Protein AF-A0A014NPX9-F1 (afdb_monomer_lite)

Organism: NCBI:txid69222

Foldseek 3Di:
DDDDDPVNVCVVVVVPDALVVLLVVLVVLLVPLVVQLVQLVVCCVVVVHVSVVSNVVSVVSNVSSVVSNVSSVVRNVVD

Sequence (79 aa):
MRELTFQEVTCVSGAGEDGGSLIATGALGLLVSIPVIVVGAILGIPTLGLGFVAMAAGIVGTALSGVAIISGIVQSSSS

Structure (mmCIF, N/CA/C/O backbone):
data_AF-A0A014NPX9-F1
#
_entry.id   AF-A0A014NPX9-F1
#
loop_
_atom_site.group_PDB
_atom_site.id
_atom_site.type_symbol
_atom_site.label_atom_id
_atom_site.label_alt_id
_atom_site.label_comp_id
_atom_site.label_asym_id
_atom_site.label_entity_id
_atom_site.label_seq_id
_atom_site.pdbx_PDB_ins_code
_atom_site.Cartn_x
_atom_site.Cartn_y
_atom_site.Cartn_z
_atom_site.occupancy
_atom_site.B_iso_or_equiv
_atom_site.auth_seq_id
_atom_site.auth_comp_id
_atom_site.auth_asym_id
_atom_site.auth_atom_id
_atom_site.pdbx_PDB_model_num
ATOM 1 N N . MET A 1 1 ? -1.381 30.202 17.206 1.00 47.75 1 MET A N 1
ATOM 2 C CA . MET A 1 1 ? -1.845 28.866 16.777 1.00 47.75 1 MET A CA 1
ATOM 3 C C . MET A 1 1 ? -3.280 28.727 17.246 1.00 47.75 1 MET A C 1
ATOM 5 O O . MET A 1 1 ? -3.547 29.102 18.378 1.00 47.75 1 MET A O 1
ATOM 9 N N . ARG A 1 2 ? -4.202 28.335 16.363 1.00 80.69 2 ARG A N 1
ATOM 10 C CA . ARG A 1 2 ? -5.613 28.118 16.717 1.00 80.69 2 ARG A CA 1
ATOM 11 C C . ARG A 1 2 ? -5.772 26.677 17.214 1.00 80.69 2 ARG A C 1
ATOM 13 O O . ARG A 1 2 ? -5.192 25.784 16.605 1.00 80.69 2 ARG A O 1
ATOM 20 N N . GLU A 1 3 ? -6.530 26.482 18.291 1.00 79.81 3 GLU A N 1
ATOM 21 C CA . GLU A 1 3 ? -6.893 25.158 18.815 1.00 79.81 3 GLU A CA 1
ATOM 22 C C . GLU A 1 3 ? -7.760 24.415 17.784 1.00 79.81 3 GLU A C 1
ATOM 24 O O . GLU A 1 3 ? -8.704 24.997 17.235 1.00 79.81 3 GLU A O 1
ATOM 29 N N . LEU A 1 4 ? -7.441 23.150 17.507 1.00 78.25 4 LEU A N 1
ATOM 30 C CA . LEU A 1 4 ? -8.278 22.291 16.671 1.00 78.25 4 LEU A CA 1
ATOM 31 C C . LEU A 1 4 ? -9.503 21.855 17.471 1.00 78.25 4 LEU A C 1
ATOM 33 O O . LEU A 1 4 ? -9.396 21.421 18.617 1.00 78.25 4 LEU A O 1
ATOM 37 N N . THR A 1 5 ? -10.677 21.958 16.862 1.00 84.00 5 THR A N 1
ATOM 38 C CA . THR A 1 5 ? -11.909 21.439 17.453 1.00 84.00 5 THR A CA 1
ATOM 39 C C . THR A 1 5 ? -11.892 19.911 17.457 1.00 84.00 5 THR A C 1
ATOM 41 O O . THR A 1 5 ? -11.240 19.278 16.625 1.00 84.00 5 THR A O 1
ATOM 44 N N . PHE A 1 6 ? -12.642 19.292 18.372 1.00 75.19 6 PHE A N 1
ATOM 45 C CA . PHE A 1 6 ? -12.701 17.829 18.495 1.00 75.19 6 PHE A CA 1
ATOM 46 C C . PHE A 1 6 ? -13.070 17.142 17.170 1.00 75.19 6 PHE A C 1
ATOM 48 O O . PHE A 1 6 ? -12.530 16.086 16.851 1.00 75.19 6 PHE A O 1
ATOM 55 N N . GLN A 1 7 ? -13.934 17.782 16.378 1.00 73.69 7 GLN A N 1
ATOM 56 C CA . GLN A 1 7 ? -14.381 17.310 15.069 1.00 73.69 7 GLN A CA 1
ATOM 57 C C . GLN A 1 7 ? -13.268 17.373 14.008 1.00 73.69 7 GLN A C 1
ATOM 59 O O . GLN A 1 7 ? -13.104 16.452 13.213 1.00 73.69 7 GLN A O 1
ATOM 64 N N . GLU A 1 8 ? -12.451 18.429 14.024 1.00 72.94 8 GLU A N 1
ATOM 65 C CA . GLU A 1 8 ? -11.277 18.536 13.151 1.00 72.94 8 GLU A CA 1
ATOM 66 C C . GLU A 1 8 ? -10.221 17.482 13.525 1.00 72.94 8 GLU A C 1
ATOM 68 O O . GLU A 1 8 ? -9.619 16.874 12.642 1.00 72.94 8 GLU A O 1
ATOM 73 N N . VAL A 1 9 ? -10.050 17.186 14.819 1.00 71.62 9 VAL A N 1
ATOM 74 C CA . VAL A 1 9 ? -9.150 16.118 15.287 1.00 71.62 9 VAL A CA 1
ATOM 75 C C . VAL A 1 9 ? -9.645 14.734 14.855 1.00 71.62 9 VAL A C 1
ATOM 77 O O . VAL A 1 9 ? -8.839 13.918 14.410 1.00 71.62 9 VAL A O 1
ATOM 80 N N . THR A 1 10 ? -10.949 14.453 14.932 1.00 66.31 10 THR A N 1
ATOM 81 C CA . THR A 1 10 ? -11.514 13.155 14.505 1.00 66.31 10 THR A CA 1
ATOM 82 C C . THR A 1 10 ? -11.387 12.945 12.998 1.00 66.31 10 THR A C 1
ATOM 84 O O . THR A 1 10 ? -10.997 11.859 12.575 1.00 66.31 10 THR A O 1
ATOM 87 N N . CYS A 1 11 ? -11.625 13.987 12.194 1.00 63.75 11 CYS A N 1
ATOM 88 C CA . CYS A 1 11 ? -11.449 13.931 10.740 1.00 63.75 11 CYS A CA 1
ATOM 89 C C . CYS A 1 11 ? -9.996 13.670 10.318 1.00 63.75 11 CYS A C 1
ATOM 91 O O . CYS A 1 11 ? -9.762 12.981 9.331 1.00 63.75 11 CYS A O 1
ATOM 93 N N . VAL A 1 12 ? -9.015 14.214 11.045 1.00 64.94 12 VAL A N 1
ATOM 94 C CA . VAL A 1 12 ? -7.591 14.051 10.703 1.00 64.94 12 VAL A CA 1
ATOM 95 C C . VAL A 1 12 ? -7.007 12.747 11.259 1.00 64.94 12 VAL A C 1
ATOM 97 O O . VAL A 1 12 ? -6.121 12.162 10.644 1.00 64.94 12 VAL A O 1
ATOM 100 N N . SER A 1 13 ? -7.491 12.278 12.411 1.00 64.12 13 SER A N 1
ATOM 101 C CA . SER A 1 13 ? -6.975 11.071 13.079 1.00 64.12 13 SER A CA 1
ATOM 102 C C . SER A 1 13 ? -7.584 9.762 12.579 1.00 64.12 13 SER A C 1
ATOM 104 O O . SER A 1 13 ? -7.075 8.699 12.922 1.00 64.12 13 SER A O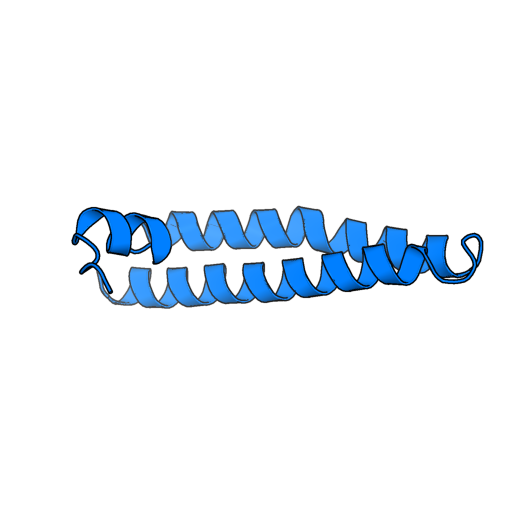 1
ATOM 106 N N . GLY A 1 14 ? -8.682 9.813 11.820 1.00 57.84 14 GLY A N 1
ATOM 107 C CA . GLY A 1 14 ? -9.439 8.610 11.464 1.00 57.84 14 GLY A CA 1
ATOM 108 C C . GLY A 1 14 ? -10.169 7.980 12.656 1.00 57.84 14 GLY A C 1
ATOM 109 O O . GLY A 1 14 ? -10.710 6.888 12.536 1.00 57.84 14 GLY A O 1
ATOM 110 N N . ALA A 1 15 ? -10.234 8.666 13.806 1.00 58.47 15 ALA A N 1
ATOM 111 C CA . ALA A 1 15 ? -10.891 8.167 15.015 1.00 58.47 15 ALA A CA 1
ATOM 112 C C . ALA A 1 15 ? -12.423 8.027 14.888 1.00 58.47 15 ALA A C 1
ATOM 114 O O . ALA A 1 15 ? -13.061 7.538 15.815 1.00 58.47 15 ALA A O 1
ATOM 115 N N . GLY A 1 16 ? -13.010 8.475 13.772 1.00 59.75 16 GLY A N 1
ATOM 116 C CA . GLY A 1 16 ? -14.429 8.299 13.453 1.00 59.75 16 GLY A CA 1
ATOM 117 C C . GLY A 1 16 ? -14.753 7.079 12.584 1.00 59.75 16 GLY A C 1
ATOM 118 O O . GLY A 1 16 ? -15.928 6.853 12.314 1.00 59.75 16 GLY A O 1
ATOM 119 N N . GLU A 1 17 ? -13.754 6.323 12.121 1.00 65.62 17 GLU A N 1
ATOM 120 C CA . GLU A 1 17 ? -13.970 5.108 11.329 1.00 65.62 17 GLU A CA 1
ATOM 121 C C . GLU A 1 17 ? -13.986 3.868 12.231 1.00 65.62 17 GLU A C 1
ATOM 123 O O . GLU A 1 17 ? -13.186 3.764 13.159 1.00 65.62 17 GLU A O 1
ATOM 128 N N . ASP A 1 18 ? -14.866 2.905 11.942 1.00 76.19 18 ASP A N 1
ATOM 129 C CA . ASP A 1 18 ? -14.830 1.598 12.600 1.00 76.19 18 ASP A CA 1
ATOM 130 C C . ASP A 1 18 ? -13.540 0.856 12.222 1.00 76.19 18 ASP A C 1
ATOM 132 O O . ASP A 1 18 ? -13.100 0.891 11.068 1.00 76.19 18 ASP A O 1
ATOM 136 N N . GLY A 1 19 ? -12.958 0.103 13.160 1.00 77.38 19 GLY A N 1
ATOM 137 C CA . GLY A 1 19 ? -11.691 -0.600 12.926 1.00 77.38 19 GLY A CA 1
ATOM 138 C C . GLY A 1 19 ? -11.722 -1.555 11.719 1.00 77.38 19 GLY A C 1
ATOM 139 O O . GLY A 1 19 ? -10.721 -1.701 11.015 1.00 77.38 19 GLY A O 1
ATOM 140 N N . GLY A 1 20 ? -12.891 -2.122 11.396 1.00 80.12 20 GLY A N 1
ATOM 141 C CA . GLY A 1 20 ? -13.107 -2.899 10.171 1.00 80.12 20 GLY A CA 1
ATOM 142 C C . GLY A 1 20 ? -12.990 -2.082 8.873 1.00 80.12 20 GLY A C 1
ATOM 143 O O . GLY A 1 20 ? -12.456 -2.591 7.885 1.00 80.12 20 GLY A O 1
ATOM 144 N N . SER A 1 21 ? -13.421 -0.814 8.871 1.00 84.06 21 SER A N 1
ATOM 145 C CA . SER A 1 21 ? -13.288 0.110 7.729 1.00 84.06 21 SER A CA 1
ATOM 146 C C . SER A 1 21 ? -11.824 0.450 7.455 1.00 84.06 21 SER A C 1
ATOM 148 O O . SER A 1 21 ? -11.370 0.411 6.309 1.00 84.06 21 SER A O 1
ATOM 150 N N . LEU A 1 22 ? -11.043 0.691 8.512 1.00 84.44 22 LEU A N 1
ATOM 151 C CA . LEU A 1 22 ? -9.610 0.976 8.397 1.00 84.44 22 LEU A CA 1
ATOM 152 C C . LEU A 1 22 ? -8.829 -0.215 7.823 1.00 84.44 22 LEU A C 1
ATOM 154 O O . LEU A 1 22 ? -7.956 -0.036 6.969 1.00 84.44 22 LEU A O 1
ATOM 158 N N . ILE A 1 23 ? -9.182 -1.440 8.227 1.00 86.88 23 ILE A N 1
ATOM 159 C CA . ILE A 1 23 ? -8.594 -2.667 7.668 1.00 86.88 23 ILE A CA 1
ATOM 160 C C . ILE A 1 23 ? -8.954 -2.809 6.185 1.00 86.88 23 ILE A C 1
ATOM 162 O O . ILE A 1 23 ? -8.074 -3.081 5.365 1.00 86.88 23 ILE A O 1
ATOM 166 N N . ALA A 1 24 ? -10.222 -2.596 5.820 1.00 88.12 24 ALA A N 1
ATOM 167 C CA . ALA A 1 24 ? -10.669 -2.667 4.430 1.00 88.12 24 ALA A CA 1
ATOM 168 C C . ALA A 1 24 ? -9.979 -1.611 3.549 1.00 88.12 24 ALA A C 1
ATOM 170 O O . ALA A 1 24 ? -9.505 -1.926 2.457 1.00 88.12 24 ALA A O 1
ATOM 171 N N . THR A 1 25 ? -9.850 -0.380 4.045 1.00 87.88 25 THR A N 1
ATOM 172 C CA . THR A 1 25 ? -9.161 0.716 3.353 1.00 87.88 25 THR A CA 1
ATOM 173 C C . THR A 1 25 ? -7.683 0.405 3.152 1.00 87.88 25 THR A C 1
ATOM 175 O O . THR A 1 25 ? -7.160 0.579 2.051 1.00 87.88 25 THR A O 1
ATOM 178 N N . GLY A 1 26 ? -7.005 -0.131 4.170 1.00 88.88 26 GLY A N 1
ATOM 179 C CA . GLY A 1 26 ? -5.628 -0.586 4.019 1.00 88.88 26 GLY A CA 1
ATOM 180 C C . GLY A 1 26 ? -5.494 -1.743 3.022 1.00 88.88 26 GLY A C 1
ATOM 181 O O . GLY A 1 26 ? -4.599 -1.725 2.182 1.00 88.88 26 GLY A O 1
ATOM 182 N N . ALA A 1 27 ? -6.417 -2.708 3.012 1.00 90.56 27 ALA A N 1
ATOM 183 C CA . ALA A 1 27 ? -6.412 -3.785 2.020 1.00 90.56 27 ALA A CA 1
ATOM 184 C C . ALA A 1 27 ? -6.592 -3.263 0.580 1.00 90.56 27 ALA A C 1
ATOM 186 O O . ALA A 1 27 ? -5.884 -3.700 -0.330 1.00 90.56 27 ALA A O 1
ATOM 187 N N . LEU A 1 28 ? -7.481 -2.287 0.369 1.00 91.62 28 LEU A N 1
ATOM 188 C CA . LEU A 1 28 ? -7.645 -1.610 -0.923 1.00 91.62 28 LEU A CA 1
ATOM 189 C C . LEU A 1 28 ? -6.391 -0.824 -1.319 1.00 91.62 28 LEU A C 1
ATOM 191 O O . LEU A 1 28 ? -5.968 -0.867 -2.475 1.00 91.62 28 LEU A O 1
ATOM 195 N N . GLY A 1 29 ? -5.758 -0.153 -0.356 1.00 88.19 29 GLY A N 1
ATOM 196 C CA . GLY A 1 29 ? -4.494 0.540 -0.566 1.00 88.19 29 GLY A CA 1
ATOM 197 C C . GLY A 1 29 ? -3.377 -0.406 -1.016 1.00 88.19 29 GLY A C 1
ATOM 198 O O . GLY A 1 29 ? -2.641 -0.078 -1.950 1.00 88.19 29 GLY A O 1
ATOM 199 N N . LEU A 1 30 ? -3.294 -1.620 -0.457 1.00 92.12 30 LEU A N 1
ATOM 200 C CA . LEU A 1 30 ? -2.373 -2.670 -0.921 1.00 92.12 30 LEU A CA 1
ATOM 201 C C . LEU A 1 30 ? -2.691 -3.130 -2.349 1.00 92.12 30 LEU A C 1
ATOM 203 O O . LEU A 1 30 ? -1.780 -3.291 -3.163 1.00 92.12 30 LEU A O 1
ATOM 207 N N . LEU A 1 31 ? -3.977 -3.291 -2.669 1.00 94.06 31 LEU A N 1
ATOM 208 C CA . LEU A 1 31 ? -4.441 -3.737 -3.984 1.00 94.06 31 LEU A CA 1
ATOM 209 C C . LEU A 1 31 ? -4.026 -2.767 -5.096 1.00 94.06 31 LEU A C 1
ATOM 211 O O . LEU A 1 31 ? -3.699 -3.209 -6.192 1.00 94.06 31 LEU A O 1
ATOM 215 N N . VAL A 1 32 ? -3.982 -1.463 -4.813 1.00 93.50 32 VAL A N 1
ATOM 216 C CA . VAL A 1 32 ? -3.543 -0.440 -5.776 1.00 93.50 32 VAL A CA 1
ATOM 217 C C . VAL A 1 32 ? -2.027 -0.233 -5.745 1.00 93.50 32 VAL A C 1
ATOM 219 O O . VAL A 1 32 ? -1.394 -0.123 -6.795 1.00 93.50 32 VAL A O 1
ATOM 222 N N . SER A 1 33 ? -1.418 -0.191 -4.559 1.00 92.19 33 SER A N 1
ATOM 223 C CA . SER A 1 33 ? 0.007 0.130 -4.417 1.00 92.19 33 SER A CA 1
ATOM 224 C C . SER A 1 33 ? 0.930 -0.950 -4.981 1.00 92.19 33 SER A C 1
ATOM 226 O O . SER A 1 33 ? 1.921 -0.610 -5.626 1.00 92.19 33 SER A O 1
ATOM 228 N N . ILE A 1 34 ? 0.602 -2.237 -4.825 1.00 94.00 34 ILE A N 1
ATOM 229 C CA . ILE A 1 34 ? 1.438 -3.334 -5.337 1.00 94.00 34 ILE A CA 1
ATOM 230 C C . ILE A 1 34 ? 1.549 -3.299 -6.875 1.00 94.00 34 ILE A C 1
ATOM 232 O O . ILE A 1 34 ? 2.675 -3.298 -7.380 1.00 94.00 34 ILE A O 1
ATOM 236 N N . PRO A 1 35 ? 0.452 -3.200 -7.654 1.00 93.31 35 PRO A N 1
ATOM 237 C CA . PRO A 1 35 ? 0.540 -3.013 -9.102 1.00 93.31 35 PRO A CA 1
ATOM 238 C C . PRO A 1 35 ? 1.359 -1.788 -9.511 1.00 93.31 35 PRO A C 1
ATOM 240 O O . PRO A 1 35 ? 2.138 -1.870 -10.457 1.00 93.31 35 PRO A O 1
ATOM 243 N N . VAL A 1 36 ? 1.234 -0.670 -8.789 1.00 93.19 36 VAL A N 1
ATOM 244 C CA . VAL A 1 36 ? 2.006 0.551 -9.068 1.00 93.19 36 VAL A CA 1
ATOM 245 C C . VAL A 1 36 ? 3.510 0.316 -8.880 1.00 93.19 36 VAL A C 1
ATOM 247 O O . VAL A 1 36 ? 4.298 0.759 -9.716 1.00 93.19 36 VAL A O 1
ATOM 250 N N . ILE A 1 37 ? 3.917 -0.442 -7.853 1.00 93.81 37 ILE A N 1
ATOM 251 C CA . ILE A 1 37 ? 5.316 -0.862 -7.660 1.00 93.81 37 ILE A CA 1
ATOM 252 C C . ILE A 1 37 ? 5.801 -1.678 -8.857 1.00 93.81 37 ILE A C 1
ATOM 254 O O . ILE A 1 37 ? 6.860 -1.385 -9.413 1.00 93.81 37 ILE A O 1
ATOM 258 N N . VAL A 1 38 ? 5.024 -2.684 -9.270 1.00 93.81 38 VAL A N 1
ATOM 259 C CA . VAL A 1 38 ? 5.385 -3.585 -10.374 1.00 93.81 38 VAL A CA 1
ATOM 260 C C . VAL A 1 38 ? 5.514 -2.816 -11.689 1.00 93.81 38 VAL A C 1
ATOM 262 O O . VAL A 1 38 ? 6.509 -2.963 -12.397 1.00 93.81 38 VAL A O 1
ATOM 265 N N . VAL A 1 39 ? 4.550 -1.948 -12.001 1.00 92.81 39 VAL A N 1
ATOM 266 C CA . VAL A 1 39 ? 4.589 -1.103 -13.202 1.00 92.81 39 VAL A CA 1
ATOM 267 C C . VAL A 1 39 ? 5.778 -0.143 -13.150 1.00 92.81 39 VAL A C 1
ATOM 269 O O . VAL A 1 39 ? 6.506 -0.028 -14.134 1.00 92.81 39 VAL A O 1
ATOM 272 N N . GLY A 1 40 ? 6.032 0.494 -12.004 1.00 91.31 40 GLY A N 1
ATOM 273 C CA . GLY A 1 40 ? 7.198 1.355 -11.810 1.00 91.31 40 GLY A CA 1
ATOM 274 C C . GLY A 1 40 ? 8.523 0.620 -12.031 1.00 91.31 40 GLY A C 1
ATOM 275 O O . GLY A 1 40 ? 9.418 1.148 -12.689 1.00 91.31 40 GLY A O 1
ATOM 276 N N . ALA A 1 41 ? 8.624 -0.629 -11.567 1.00 89.69 41 ALA A N 1
ATOM 277 C CA . ALA A 1 41 ? 9.789 -1.487 -11.775 1.00 89.69 41 ALA A CA 1
ATOM 278 C C . ALA A 1 41 ? 10.033 -1.794 -13.254 1.00 89.69 41 ALA A C 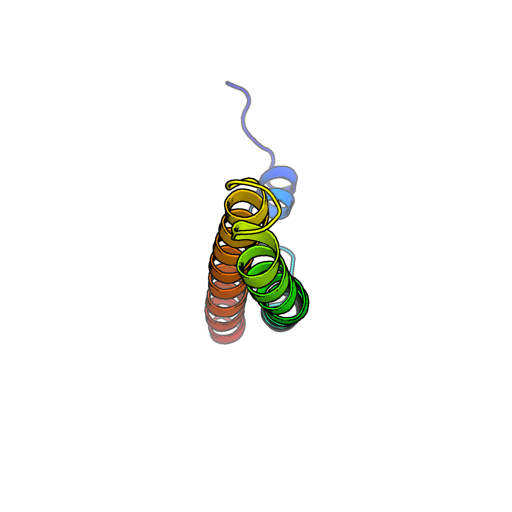1
ATOM 280 O O . ALA A 1 41 ? 11.147 -1.620 -13.746 1.00 89.69 41 ALA A O 1
ATOM 281 N N . ILE A 1 42 ? 8.983 -2.206 -13.969 1.00 92.38 42 ILE A N 1
ATOM 282 C CA . ILE A 1 42 ? 9.058 -2.531 -15.398 1.00 92.38 42 ILE A CA 1
ATOM 283 C C . ILE A 1 42 ? 9.437 -1.286 -16.207 1.00 92.38 42 ILE A C 1
ATOM 285 O O . ILE A 1 42 ? 10.280 -1.348 -17.102 1.00 92.38 42 ILE A O 1
ATOM 289 N N . LEU A 1 43 ? 8.842 -0.139 -15.873 1.00 91.88 43 LEU A N 1
ATOM 290 C CA . LEU A 1 43 ? 9.075 1.114 -16.583 1.00 91.88 43 LEU A CA 1
ATOM 291 C C . LEU A 1 43 ? 10.376 1.816 -16.177 1.00 91.88 43 LEU A C 1
ATOM 293 O O . LEU A 1 43 ? 10.801 2.725 -16.884 1.00 91.88 43 LEU A O 1
ATOM 297 N N . GLY A 1 44 ? 11.045 1.414 -15.094 1.00 87.62 44 GLY A N 1
ATOM 298 C CA . GLY A 1 44 ? 12.243 2.087 -14.581 1.00 87.62 44 GLY A CA 1
ATOM 299 C C . GLY A 1 44 ? 13.376 2.202 -15.606 1.00 87.62 44 GLY A C 1
ATOM 300 O O . GLY A 1 44 ? 13.958 3.276 -15.753 1.00 87.62 44 GLY A O 1
ATOM 301 N N . ILE A 1 45 ? 13.636 1.130 -16.362 1.00 83.31 45 ILE A N 1
ATOM 302 C CA . ILE A 1 45 ? 14.674 1.089 -17.406 1.00 83.31 45 ILE A CA 1
ATOM 303 C C . ILE A 1 45 ? 14.292 1.945 -18.629 1.00 83.31 45 ILE A C 1
ATOM 305 O O . ILE A 1 45 ? 15.050 2.859 -18.961 1.00 83.31 45 ILE A O 1
ATOM 309 N N . PRO A 1 46 ? 13.141 1.725 -19.302 1.00 88.88 46 PRO A N 1
ATOM 310 C CA . PRO A 1 46 ? 12.796 2.488 -20.504 1.00 88.88 46 PRO A CA 1
ATOM 311 C C . PRO A 1 46 ? 12.541 3.978 -20.235 1.00 88.88 46 PRO A C 1
ATOM 313 O O . PRO A 1 46 ? 12.656 4.785 -21.150 1.00 88.88 46 PRO A O 1
ATOM 316 N N . THR A 1 47 ? 12.217 4.361 -18.996 1.00 88.00 47 THR A N 1
ATOM 317 C CA . THR A 1 47 ? 11.965 5.763 -18.617 1.00 88.00 47 THR A CA 1
ATOM 318 C C . THR A 1 47 ? 13.169 6.460 -17.972 1.00 88.00 47 THR A C 1
ATOM 320 O O . THR A 1 47 ? 13.008 7.531 -17.387 1.00 88.00 47 THR A O 1
ATOM 323 N N . LEU A 1 48 ? 14.369 5.864 -18.059 1.00 84.50 48 LEU A N 1
ATOM 324 C CA . LEU A 1 48 ? 15.627 6.416 -17.526 1.00 84.50 48 LEU A CA 1
ATOM 325 C C . LEU A 1 48 ? 15.560 6.809 -16.037 1.00 84.50 48 LEU A C 1
ATOM 327 O O . LEU A 1 48 ? 16.245 7.731 -15.601 1.00 84.50 48 LEU A O 1
ATOM 331 N N . GLY A 1 49 ? 14.732 6.124 -15.246 1.00 82.12 49 GLY A N 1
ATOM 332 C CA . GLY A 1 49 ? 14.602 6.384 -13.814 1.00 82.12 49 GLY A CA 1
ATOM 333 C C . GLY A 1 49 ? 13.252 6.942 -13.359 1.00 82.12 49 GLY A C 1
ATOM 334 O O . GLY A 1 49 ? 12.939 6.835 -12.178 1.00 82.12 49 GLY A O 1
ATOM 335 N N . LEU A 1 50 ? 12.398 7.468 -14.247 1.00 84.81 50 LEU A N 1
ATOM 336 C CA . LEU A 1 50 ? 11.084 7.998 -13.834 1.00 84.81 50 LEU A CA 1
ATOM 337 C C . LEU A 1 50 ? 10.149 6.909 -13.281 1.00 84.81 50 LEU A C 1
ATOM 339 O O . LEU A 1 50 ? 9.374 7.165 -12.362 1.00 84.81 50 LEU A O 1
ATOM 343 N N . GLY A 1 51 ? 10.265 5.671 -13.765 1.00 83.88 51 GLY A N 1
ATOM 344 C CA . GLY A 1 51 ? 9.550 4.514 -13.220 1.00 83.88 51 GLY A CA 1
ATOM 345 C C . GLY A 1 51 ? 9.883 4.232 -11.750 1.00 83.88 51 GLY A C 1
ATOM 346 O O . GLY A 1 51 ? 9.018 3.764 -11.010 1.00 83.88 51 GLY A O 1
ATOM 347 N N . PHE A 1 52 ? 11.074 4.618 -11.270 1.00 88.50 52 PHE A N 1
ATOM 348 C CA . PHE A 1 52 ? 11.398 4.525 -9.843 1.00 88.50 52 PHE A CA 1
ATOM 349 C C . PHE A 1 52 ? 10.566 5.483 -8.987 1.00 88.50 52 PHE A C 1
ATOM 351 O O . PHE A 1 52 ? 10.310 5.173 -7.829 1.00 88.50 52 PHE A O 1
ATOM 358 N N . VAL A 1 53 ? 10.090 6.606 -9.534 1.00 90.62 53 VAL A N 1
ATOM 359 C CA . VAL A 1 53 ? 9.192 7.517 -8.805 1.00 90.62 53 VAL A CA 1
ATOM 360 C C . VAL A 1 53 ? 7.838 6.850 -8.576 1.00 90.62 53 VAL A C 1
ATOM 362 O O . VAL A 1 53 ? 7.322 6.875 -7.460 1.00 90.62 53 VAL A O 1
ATOM 365 N N . ALA A 1 54 ? 7.291 6.187 -9.601 1.00 88.00 54 ALA A N 1
ATOM 366 C CA . ALA A 1 54 ? 6.070 5.397 -9.461 1.00 88.00 54 ALA A CA 1
ATOM 367 C C . ALA A 1 54 ? 6.269 4.237 -8.472 1.00 88.00 54 ALA A C 1
ATOM 369 O O . ALA A 1 54 ? 5.434 4.026 -7.596 1.00 88.00 54 ALA A O 1
ATOM 370 N N . MET A 1 55 ? 7.413 3.547 -8.541 1.00 91.50 55 MET A N 1
ATOM 371 C CA . MET A 1 55 ? 7.763 2.503 -7.576 1.00 91.50 55 MET A CA 1
ATOM 372 C C . MET A 1 55 ? 7.811 3.043 -6.139 1.00 91.50 55 MET A C 1
ATOM 374 O O . MET A 1 55 ? 7.211 2.453 -5.243 1.00 91.50 55 MET A O 1
ATOM 378 N N . ALA A 1 56 ? 8.475 4.179 -5.917 1.00 92.06 56 ALA A N 1
ATOM 379 C CA . ALA A 1 56 ? 8.578 4.810 -4.605 1.00 92.06 56 ALA A CA 1
ATOM 380 C C . ALA A 1 56 ? 7.206 5.248 -4.070 1.00 92.06 56 ALA A C 1
ATOM 382 O O . ALA A 1 56 ? 6.894 4.993 -2.909 1.00 92.06 56 ALA A O 1
ATOM 383 N N . ALA A 1 57 ? 6.357 5.836 -4.918 1.00 90.69 57 ALA A N 1
ATOM 384 C CA . ALA A 1 57 ? 4.985 6.185 -4.553 1.00 90.69 57 ALA A CA 1
ATOM 385 C C . ALA A 1 57 ? 4.173 4.945 -4.146 1.00 90.69 57 ALA A C 1
ATOM 387 O O . ALA A 1 57 ? 3.453 4.972 -3.148 1.00 90.69 57 ALA A O 1
ATOM 388 N N . GLY A 1 58 ? 4.346 3.837 -4.871 1.00 91.38 58 GLY A N 1
ATOM 389 C CA . GLY A 1 58 ? 3.759 2.551 -4.521 1.00 91.38 58 GLY A CA 1
ATOM 390 C C . GLY A 1 58 ? 4.200 2.067 -3.137 1.00 91.38 58 GLY A C 1
ATOM 391 O O . GLY A 1 58 ? 3.345 1.739 -2.322 1.00 91.38 58 GLY A O 1
ATOM 392 N N . ILE A 1 59 ? 5.501 2.114 -2.825 1.00 93.44 59 ILE A N 1
ATOM 393 C CA . ILE A 1 59 ? 6.050 1.714 -1.513 1.00 93.44 59 ILE A CA 1
ATOM 394 C C . ILE A 1 59 ? 5.467 2.563 -0.374 1.00 93.44 59 ILE A C 1
ATOM 396 O O . ILE A 1 59 ? 5.076 2.029 0.666 1.00 93.44 59 ILE A O 1
ATOM 400 N N . VAL A 1 60 ? 5.365 3.881 -0.569 1.00 94.62 60 VAL A N 1
ATOM 401 C CA . VAL A 1 60 ? 4.728 4.780 0.408 1.00 94.62 60 VAL A CA 1
ATOM 402 C C . VAL A 1 60 ? 3.260 4.396 0.611 1.00 94.62 60 VAL A C 1
ATOM 404 O O . VAL A 1 60 ? 2.798 4.312 1.748 1.00 94.62 60 VAL A O 1
ATOM 407 N N . GLY A 1 61 ? 2.540 4.079 -0.468 1.00 91.31 61 GLY A N 1
ATOM 408 C CA . GLY A 1 61 ? 1.170 3.570 -0.400 1.00 91.31 61 GLY A CA 1
ATOM 409 C C . GLY A 1 61 ? 1.053 2.263 0.390 1.00 91.31 61 GLY A C 1
ATOM 410 O O . GLY A 1 61 ? 0.135 2.116 1.197 1.00 91.31 61 GLY A O 1
ATOM 411 N N . THR A 1 62 ? 2.004 1.338 0.231 1.00 92.50 62 THR A N 1
ATOM 412 C CA . THR A 1 62 ? 2.043 0.077 0.993 1.00 92.50 62 THR A CA 1
ATOM 413 C C . THR A 1 62 ? 2.267 0.334 2.482 1.00 92.50 62 THR A C 1
ATOM 415 O O . TH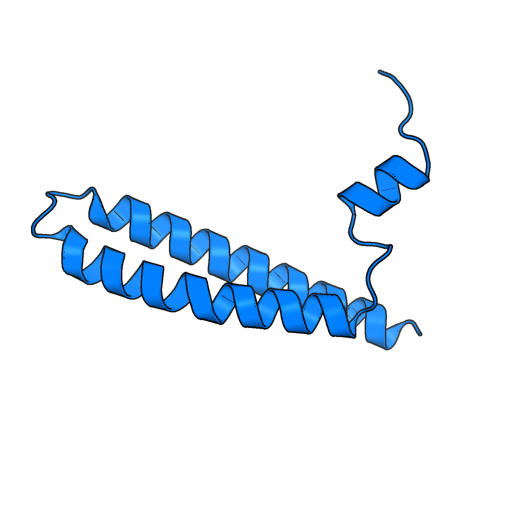R A 1 62 ? 1.601 -0.272 3.319 1.00 92.50 62 THR A O 1
ATOM 418 N N . ALA A 1 63 ? 3.157 1.271 2.824 1.00 92.94 63 ALA A N 1
ATOM 419 C CA . ALA A 1 63 ? 3.424 1.652 4.209 1.00 92.94 63 ALA A CA 1
ATOM 420 C C . ALA A 1 63 ? 2.192 2.282 4.878 1.00 92.94 63 ALA A C 1
ATOM 422 O O . ALA A 1 63 ? 1.801 1.859 5.966 1.00 92.94 63 ALA A O 1
ATOM 423 N N . LEU A 1 64 ? 1.535 3.236 4.208 1.00 91.19 64 LEU A N 1
ATOM 424 C CA . LEU A 1 64 ? 0.303 3.864 4.703 1.00 91.19 64 LEU A CA 1
ATOM 425 C C . LEU A 1 64 ? -0.834 2.846 4.864 1.00 91.19 64 LEU A C 1
ATOM 427 O O . LEU A 1 64 ? -1.559 2.875 5.855 1.00 91.19 64 LEU A O 1
ATOM 431 N N . SER A 1 65 ? -0.941 1.899 3.932 1.00 92.50 65 SER A N 1
ATOM 432 C CA . SER A 1 65 ? -1.906 0.800 4.016 1.00 92.50 65 SER A CA 1
ATOM 433 C C . SER A 1 65 ? -1.656 -0.100 5.228 1.00 92.50 65 SER A C 1
ATOM 435 O O . SER A 1 65 ? -2.596 -0.482 5.921 1.00 92.50 65 SER A O 1
ATOM 437 N N . GLY A 1 66 ? -0.388 -0.404 5.526 1.00 88.06 66 GLY A N 1
ATOM 438 C CA . GLY A 1 66 ? -0.004 -1.149 6.726 1.00 88.06 66 GLY A CA 1
ATOM 439 C C . GLY A 1 66 ? -0.373 -0.413 8.015 1.00 88.06 66 GLY A C 1
ATOM 440 O O . GLY A 1 66 ? -0.922 -1.023 8.930 1.00 88.06 66 GLY A O 1
ATOM 441 N N . VAL A 1 67 ? -0.146 0.904 8.066 1.00 89.81 67 VAL A N 1
ATOM 442 C CA . VAL A 1 67 ? -0.559 1.746 9.202 1.00 89.81 67 VAL A CA 1
ATOM 443 C C . VAL A 1 67 ? -2.077 1.705 9.393 1.00 89.81 67 VAL A C 1
ATOM 445 O O . VAL A 1 67 ? -2.530 1.518 10.520 1.00 89.81 67 VAL A O 1
ATOM 448 N N . ALA A 1 68 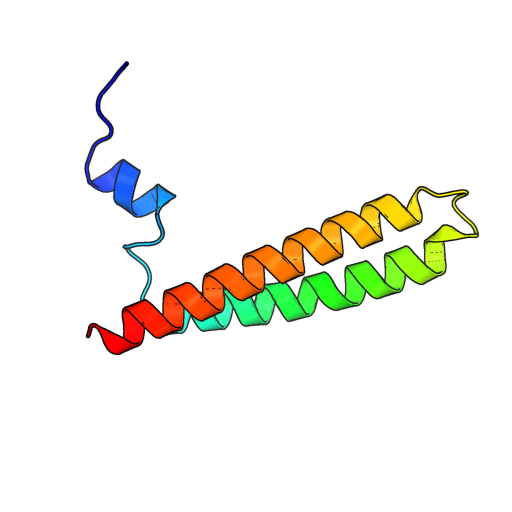? -2.861 1.807 8.316 1.00 87.75 68 ALA A N 1
ATOM 449 C CA . ALA A 1 68 ? -4.322 1.734 8.385 1.00 87.75 68 ALA A CA 1
ATOM 450 C C . ALA A 1 68 ? -4.813 0.384 8.940 1.00 87.75 68 ALA A C 1
ATOM 452 O O . ALA A 1 68 ? -5.656 0.361 9.833 1.00 87.75 68 ALA A O 1
ATOM 453 N N . ILE A 1 69 ? -4.233 -0.735 8.489 1.00 89.62 69 ILE A N 1
ATOM 454 C CA . ILE A 1 69 ? -4.584 -2.073 8.992 1.00 89.62 69 ILE A CA 1
ATOM 455 C C . ILE A 1 69 ? -4.243 -2.207 10.478 1.00 89.62 69 ILE A C 1
ATOM 457 O O . ILE A 1 69 ? -5.081 -2.656 11.256 1.00 89.62 69 ILE A O 1
ATOM 461 N N . ILE A 1 70 ? -3.038 -1.801 10.893 1.00 88.44 70 ILE A N 1
ATOM 462 C CA . ILE A 1 70 ? -2.618 -1.879 12.300 1.00 88.44 70 ILE A CA 1
ATOM 463 C C . ILE A 1 70 ? -3.522 -1.007 13.175 1.00 88.44 70 ILE A C 1
ATOM 465 O O . ILE A 1 70 ? -3.992 -1.469 14.213 1.00 88.44 70 ILE A O 1
ATOM 469 N N . SER A 1 71 ? -3.805 0.224 12.742 1.00 85.81 71 SER A N 1
ATOM 470 C CA . SER A 1 71 ? -4.714 1.133 13.444 1.00 85.81 71 SER A CA 1
ATOM 471 C C . SER A 1 71 ? -6.107 0.518 13.585 1.00 85.81 71 SER A C 1
ATOM 473 O O . SER A 1 71 ? -6.657 0.497 14.682 1.00 85.81 71 SER A O 1
ATOM 475 N N . GLY A 1 72 ? -6.640 -0.071 12.510 1.00 85.31 72 GLY A N 1
ATOM 476 C CA . GLY A 1 72 ? -7.928 -0.758 12.532 1.00 85.31 72 GLY A CA 1
ATOM 477 C C . GLY A 1 72 ? -7.965 -1.973 13.461 1.00 85.31 72 GLY A C 1
ATOM 478 O O . GLY A 1 72 ? -8.953 -2.165 14.169 1.00 85.31 72 GLY A O 1
ATOM 479 N N . ILE A 1 73 ? -6.883 -2.758 13.537 1.00 86.06 73 ILE A N 1
ATOM 480 C CA . ILE A 1 73 ? -6.756 -3.874 14.491 1.00 86.06 73 ILE A CA 1
ATOM 481 C C . ILE A 1 73 ? -6.782 -3.357 15.932 1.00 86.06 73 ILE A C 1
ATOM 483 O O . ILE A 1 73 ? -7.537 -3.874 16.753 1.00 86.06 73 ILE A O 1
ATOM 487 N N . VAL A 1 74 ? -5.987 -2.327 16.239 1.00 86.88 74 VAL A N 1
ATOM 488 C CA . VAL A 1 74 ? -5.929 -1.733 17.584 1.00 86.88 74 VAL A CA 1
ATOM 489 C C . VAL A 1 74 ? -7.304 -1.206 17.993 1.00 86.88 74 VAL A C 1
ATOM 491 O O . VAL A 1 74 ? -7.776 -1.507 19.087 1.00 86.88 74 VAL A O 1
ATOM 494 N N . GLN A 1 75 ? -7.990 -0.500 17.098 1.00 82.38 75 GLN A N 1
ATOM 495 C CA . GLN A 1 75 ? -9.316 0.049 17.370 1.00 82.38 75 GLN A CA 1
ATOM 496 C C . GLN A 1 75 ? -10.368 -1.049 17.577 1.00 82.38 75 GLN A C 1
ATOM 498 O O . GLN A 1 75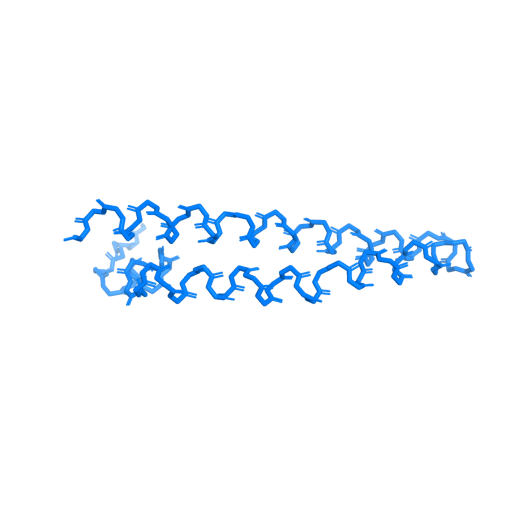 ? -11.114 -1.003 18.553 1.00 82.38 75 GLN A 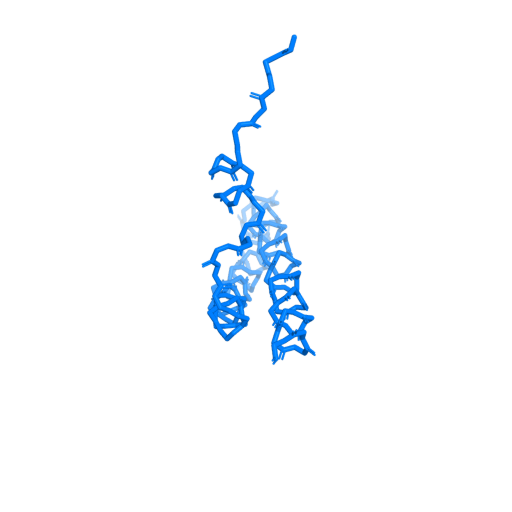O 1
ATOM 503 N N . SER A 1 76 ? -10.359 -2.086 16.732 1.00 78.56 76 SER A N 1
ATOM 504 C CA . SER A 1 76 ? -11.263 -3.243 16.858 1.00 78.56 76 SER A CA 1
ATOM 505 C C . SER A 1 76 ? -11.027 -4.049 18.139 1.00 78.56 76 SER A C 1
ATOM 507 O O . SER A 1 76 ? -11.915 -4.757 18.594 1.00 78.56 76 SER A O 1
ATOM 509 N N . SER A 1 77 ? -9.823 -3.979 18.716 1.00 74.31 77 SER A N 1
ATOM 510 C CA . SER A 1 77 ? -9.502 -4.636 19.991 1.00 74.31 77 SER A CA 1
ATOM 511 C C . SER A 1 77 ? -9.909 -3.827 21.229 1.00 74.31 77 SER A C 1
ATOM 513 O O . SER A 1 77 ? -9.887 -4.359 22.336 1.00 74.31 77 SER A O 1
ATOM 515 N N . SER A 1 78 ? -10.251 -2.547 21.050 1.00 66.62 78 SER A N 1
ATOM 516 C CA . SER A 1 78 ? -10.656 -1.628 22.125 1.00 66.62 78 SER A CA 1
ATOM 517 C C . SER A 1 78 ? -12.174 -1.458 22.281 1.00 66.62 78 SER A C 1
ATOM 519 O O . SER A 1 78 ? -12.609 -0.806 23.231 1.00 66.62 78 SER A O 1
ATOM 521 N N . SER A 1 79 ? -12.957 -2.039 21.365 1.00 57.31 79 SER A N 1
ATOM 522 C CA . SER A 1 79 ? -14.426 -2.133 21.378 1.00 57.31 79 SER A CA 1
ATOM 523 C C . SER A 1 79 ? -14.900 -3.469 21.937 1.00 57.31 79 SER A C 1
ATOM 525 O O . SER A 1 79 ? -15.863 -3.466 22.732 1.00 57.31 79 SER A O 1
#

Radius of gyration: 16.52 Å; chains: 1; bounding box: 30×34×43 Å

Secondary structure (DSSP, 8-state):
-PPPPHHHHHHHHTTTS-HHHHHHHHHHHHHHHHHHHHHHHHHHTTTTTHHHHHHHHHHHHHHHHHHHHHHHHHHHHH-

pLDDT: mean 83.52, std 10.74, range [47.75, 94.62]